Protein AF-A0A2N3LE51-F1 (afdb_monomer_lite)

Radius of gyration: 14.12 Å; chains: 1; bounding box: 41×36×32 Å

Secondary structure (DSSP, 8-state):
-HHHHHHHHHHHTT-EEEEEETTEEEEESSTTS--EEE-TTT-HHHHHHHHTTSSEEEEEEPGGG-EEEEEEEE-TTS-EEEEEEEEESSHHHHHHHHHHHHTT-----

Sequence (109 aa):
MSRQIDKLIIKHLKFDLHSETERGFWVYLNDDQDATLFRPSENIKDAWLVVEKFDEVDITKEFQGTYECRIFAFANNGSPVECWARYGDTPAMAICKAALYALGVEYDE

InterPro domains:
  IPR028985 Bacillus phage protein-like [G3DSA:3.30.2120.10] (1-109)
  IPR041270 Phage ABA sandwich domain [PF18066] (31-100)

pLDDT: mean 91.96, std 8.11, range [52.91, 97.94]

Foldseek 3Di:
DQQVLQVLLCVLLVFAFDDQDPQHTFTDPDPPDGTDHARQLVDVVSLVVLVVSAPDKDWDQDPPQKIKIKGFDADPVRHTDDIFIDIDSDSSNNSSCSSCVVSVHDDDD

Structure (mmCIF, N/CA/C/O backbone):
data_AF-A0A2N3LE51-F1
#
_entry.id   AF-A0A2N3LE51-F1
#
loop_
_atom_site.group_PDB
_atom_site.id
_atom_site.type_symbol
_atom_site.label_atom_id
_atom_site.label_alt_id
_atom_site.label_comp_id
_atom_site.label_asym_id
_atom_site.label_entity_id
_atom_site.label_seq_id
_atom_site.pdbx_PDB_ins_code
_atom_site.Cartn_x
_atom_site.Cartn_y
_atom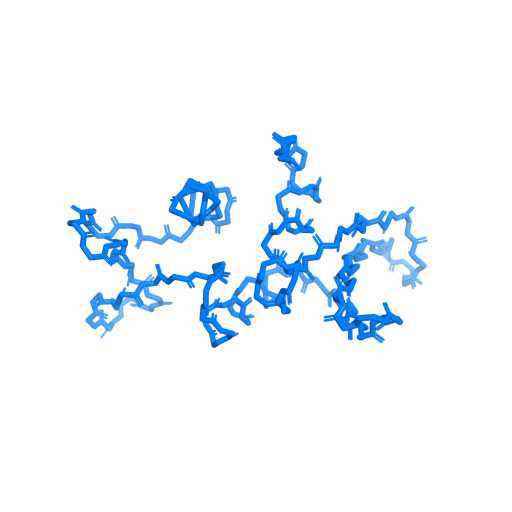_site.Cartn_z
_atom_site.occupancy
_atom_site.B_iso_or_equiv
_atom_site.auth_seq_id
_atom_site.auth_comp_id
_atom_site.auth_asym_id
_atom_site.auth_atom_id
_atom_site.pdbx_PDB_model_num
ATOM 1 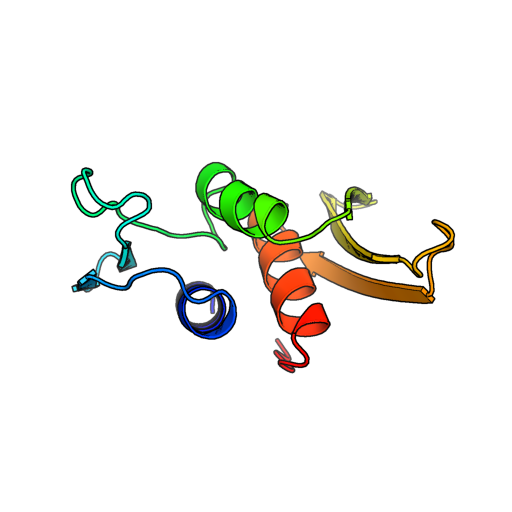N N . MET A 1 1 ? -10.990 9.092 5.721 1.00 61.88 1 MET A N 1
ATOM 2 C CA . MET A 1 1 ? -9.567 9.224 5.373 1.00 61.88 1 MET A CA 1
ATOM 3 C C . MET A 1 1 ? -8.995 7.849 5.057 1.00 61.88 1 MET A C 1
ATOM 5 O O . MET A 1 1 ? -9.066 7.478 3.894 1.00 61.88 1 MET A O 1
ATOM 9 N N . SER A 1 2 ? -8.656 7.006 6.043 1.00 75.62 2 SER A N 1
ATOM 10 C CA . SER A 1 2 ? -8.105 5.644 5.834 1.00 75.62 2 SER A CA 1
ATOM 11 C C . SER A 1 2 ? -8.849 4.796 4.788 1.00 75.62 2 SER A C 1
ATOM 13 O O . SER A 1 2 ? -8.267 4.293 3.833 1.00 75.62 2 SER A O 1
ATOM 15 N N . ARG A 1 3 ? -10.184 4.745 4.875 1.00 84.88 3 ARG A N 1
ATOM 16 C CA . ARG A 1 3 ? -11.023 3.948 3.965 1.00 84.88 3 ARG A CA 1
ATOM 17 C C . ARG A 1 3 ? -10.950 4.375 2.489 1.00 84.88 3 ARG A C 1
ATOM 19 O O . ARG A 1 3 ? -11.160 3.550 1.605 1.00 84.88 3 ARG A O 1
ATOM 26 N N . GLN A 1 4 ? -10.682 5.651 2.203 1.00 93.06 4 GLN A N 1
ATOM 27 C CA . GLN A 1 4 ? -10.523 6.121 0.822 1.00 93.06 4 GLN A CA 1
ATOM 28 C C . GLN A 1 4 ? -9.158 5.712 0.265 1.00 93.06 4 GLN A C 1
ATOM 30 O O . GLN A 1 4 ? -9.089 5.243 -0.870 1.00 93.06 4 GLN A O 1
ATOM 35 N N . ILE A 1 5 ? -8.104 5.823 1.077 1.00 94.88 5 ILE A N 1
ATOM 36 C CA . ILE A 1 5 ? -6.757 5.350 0.741 1.00 94.88 5 ILE A CA 1
ATOM 37 C C . ILE A 1 5 ? -6.785 3.847 0.457 1.00 94.88 5 ILE A C 1
ATOM 39 O O . ILE A 1 5 ? -6.332 3.429 -0.605 1.00 94.88 5 ILE A O 1
ATOM 43 N N . ASP A 1 6 ? -7.400 3.048 1.334 1.00 96.19 6 ASP A N 1
ATOM 44 C CA . ASP A 1 6 ? -7.523 1.596 1.147 1.00 96.19 6 ASP A CA 1
ATOM 45 C C . ASP A 1 6 ? -8.201 1.252 -0.186 1.00 96.19 6 ASP A C 1
ATOM 47 O O . ASP A 1 6 ? -7.715 0.418 -0.950 1.00 96.19 6 ASP A O 1
ATOM 51 N N . LYS A 1 7 ? -9.292 1.953 -0.521 1.00 95.62 7 LYS A N 1
ATOM 52 C CA . LYS A 1 7 ? -10.003 1.774 -1.793 1.00 95.62 7 LYS A CA 1
ATOM 53 C C . LYS A 1 7 ? -9.124 2.092 -3.001 1.00 95.62 7 LYS A C 1
ATOM 55 O O . LYS A 1 7 ? -9.170 1.381 -4.006 1.00 95.62 7 LYS A O 1
ATOM 60 N N . LEU A 1 8 ? -8.352 3.177 -2.926 1.00 96.62 8 LEU A N 1
ATOM 61 C CA . LEU A 1 8 ? -7.442 3.578 -3.995 1.00 96.62 8 LEU A CA 1
ATOM 62 C C . LEU A 1 8 ? -6.307 2.566 -4.158 1.00 96.62 8 LEU A C 1
ATOM 64 O O . LEU A 1 8 ? -6.002 2.209 -5.293 1.00 96.62 8 LEU A O 1
ATOM 68 N N . ILE A 1 9 ? -5.747 2.065 -3.057 1.00 97.31 9 ILE A N 1
ATOM 69 C CA . ILE A 1 9 ? -4.719 1.020 -3.054 1.00 97.31 9 ILE A CA 1
ATOM 70 C C . ILE A 1 9 ? -5.234 -0.243 -3.739 1.00 97.31 9 ILE A C 1
ATOM 72 O O . ILE A 1 9 ? -4.623 -0.705 -4.701 1.00 97.31 9 ILE A O 1
ATOM 76 N N . ILE A 1 10 ? -6.396 -0.750 -3.313 1.00 96.88 10 ILE A N 1
ATOM 77 C CA . ILE A 1 10 ? -7.017 -1.949 -3.895 1.00 96.88 10 ILE A CA 1
ATOM 78 C C . ILE A 1 10 ? -7.194 -1.782 -5.405 1.00 96.88 10 ILE A C 1
ATOM 80 O O . ILE A 1 10 ? -6.798 -2.651 -6.180 1.00 96.88 10 ILE A O 1
ATOM 84 N N . LYS A 1 11 ? -7.723 -0.630 -5.833 1.00 96.56 11 LYS A N 1
ATOM 85 C CA . LYS A 1 11 ? -7.968 -0.330 -7.246 1.00 96.56 11 LYS A CA 1
ATOM 86 C C . LYS A 1 11 ? -6.678 -0.254 -8.071 1.00 96.56 11 LYS A C 1
ATOM 88 O O . LYS A 1 11 ? -6.620 -0.847 -9.145 1.00 96.56 11 LYS A O 1
ATOM 93 N N . HIS A 1 12 ? -5.677 0.506 -7.627 1.00 96.81 12 HIS A N 1
ATOM 94 C CA . HIS A 1 12 ? -4.506 0.821 -8.460 1.00 96.81 12 HIS A CA 1
ATOM 95 C C . HIS A 1 12 ? -3.442 -0.279 -8.432 1.00 96.81 12 HIS A C 1
ATOM 97 O O . HIS A 1 12 ? -2.784 -0.499 -9.446 1.00 96.81 12 HIS A O 1
ATOM 103 N N . LEU A 1 13 ? -3.338 -1.028 -7.331 1.00 95.69 13 LEU A N 1
ATOM 104 C CA . LEU A 1 13 ? -2.487 -2.221 -7.243 1.00 95.69 13 LEU A CA 1
ATOM 105 C C . LEU A 1 13 ? -3.201 -3.508 -7.671 1.00 95.69 13 LEU A C 1
ATOM 107 O O . LEU A 1 13 ? -2.602 -4.581 -7.627 1.00 95.69 13 LEU A O 1
ATOM 111 N N . LYS A 1 14 ? -4.455 -3.391 -8.132 1.00 95.31 14 LYS A N 1
ATOM 112 C CA . LYS A 1 14 ? -5.261 -4.480 -8.698 1.00 95.31 14 LYS A CA 1
ATOM 113 C C . LYS A 1 14 ? -5.408 -5.673 -7.746 1.00 95.31 14 LYS A C 1
ATOM 115 O O . LYS A 1 14 ? -5.299 -6.819 -8.172 1.00 95.31 14 LYS A O 1
ATOM 120 N N . PHE A 1 15 ? -5.653 -5.403 -6.465 1.00 94.81 15 PHE A N 1
ATOM 121 C CA . PHE A 1 15 ? -6.100 -6.447 -5.543 1.00 94.81 15 PHE A CA 1
ATOM 122 C C . PHE A 1 15 ? -7.513 -6.897 -5.931 1.00 94.81 15 PHE A C 1
ATOM 124 O O . PHE A 1 15 ? -8.346 -6.067 -6.308 1.00 94.81 15 PHE A O 1
ATOM 131 N N . ASP A 1 16 ? -7.784 -8.197 -5.838 1.00 94.88 16 ASP A N 1
ATOM 132 C CA . ASP A 1 16 ? -9.071 -8.761 -6.234 1.00 94.88 16 ASP A CA 1
ATOM 133 C C . ASP A 1 16 ? -10.134 -8.484 -5.163 1.00 94.88 16 ASP A C 1
ATOM 135 O O . ASP A 1 16 ? -10.125 -9.065 -4.077 1.00 94.88 16 ASP A O 1
ATOM 139 N N . LEU A 1 17 ? -11.021 -7.527 -5.443 1.00 95.00 17 LEU A N 1
ATOM 140 C CA . LEU A 1 17 ? -12.048 -7.081 -4.510 1.00 95.00 17 LEU A CA 1
ATOM 141 C C . LEU A 1 17 ? -13.258 -8.019 -4.552 1.00 95.00 17 LEU A C 1
ATOM 143 O O . LEU A 1 17 ? -14.026 -8.015 -5.511 1.00 95.00 17 LEU A O 1
ATOM 147 N N . HIS A 1 18 ? -13.497 -8.719 -3.446 1.00 95.19 18 HIS A N 1
ATOM 148 C CA . HIS A 1 18 ? -14.670 -9.566 -3.268 1.00 95.19 18 HIS A CA 1
ATOM 149 C C . HIS A 1 18 ? -15.914 -8.763 -2.864 1.00 95.19 18 HIS A C 1
ATOM 151 O O . HIS A 1 18 ? -16.973 -8.876 -3.481 1.00 95.19 18 HIS A O 1
ATOM 157 N N . SER A 1 19 ? -15.814 -7.960 -1.798 1.00 94.62 19 SER A N 1
ATOM 158 C CA . SER A 1 19 ? -16.940 -7.152 -1.314 1.00 94.62 19 SER A CA 1
ATOM 159 C C . SER A 1 19 ? -16.502 -5.926 -0.513 1.00 94.62 19 SER A C 1
ATOM 161 O O . SER A 1 19 ? -15.421 -5.883 0.075 1.00 94.62 19 SER A O 1
ATOM 163 N N . GLU A 1 20 ? -17.373 -4.918 -0.466 1.00 94.81 20 GLU A N 1
ATOM 164 C CA . GLU A 1 20 ? -17.241 -3.753 0.407 1.00 94.81 20 GLU A CA 1
ATOM 165 C C . GLU A 1 20 ? -18.342 -3.803 1.476 1.00 94.81 20 GLU A C 1
ATOM 167 O O . GLU A 1 20 ? -19.525 -3.926 1.163 1.00 94.81 20 GLU A O 1
ATOM 172 N N . THR A 1 21 ? -17.956 -3.701 2.748 1.00 92.44 21 THR A N 1
ATOM 173 C CA . THR A 1 21 ? -18.880 -3.721 3.895 1.00 92.44 21 THR A CA 1
ATOM 174 C C . THR A 1 21 ? -18.625 -2.527 4.806 1.00 92.44 21 THR A C 1
ATOM 176 O O . THR A 1 21 ? -17.642 -1.807 4.644 1.00 92.44 21 THR A O 1
ATOM 179 N N . GLU A 1 22 ? -19.454 -2.312 5.826 1.00 88.25 22 GLU A N 1
ATOM 180 C CA . GLU A 1 22 ? -19.180 -1.277 6.835 1.00 88.25 22 GLU A CA 1
ATOM 181 C C . GLU A 1 22 ? -17.828 -1.478 7.538 1.00 88.25 22 GLU A C 1
ATOM 183 O O . GLU A 1 22 ? -17.182 -0.496 7.896 1.00 88.25 22 GLU A O 1
ATOM 188 N N . ARG A 1 23 ? -17.359 -2.729 7.654 1.00 85.94 23 ARG A N 1
ATOM 189 C CA . ARG A 1 23 ? -16.089 -3.088 8.304 1.00 85.94 23 ARG A CA 1
ATOM 190 C C . ARG A 1 23 ? -14.844 -2.814 7.455 1.00 85.94 23 ARG A C 1
ATOM 192 O O . ARG A 1 23 ? -13.749 -2.814 8.008 1.00 85.94 23 ARG A O 1
ATOM 199 N N . GLY A 1 24 ? -14.997 -2.610 6.147 1.00 90.75 24 GLY A N 1
ATOM 200 C CA . GLY A 1 24 ? -13.893 -2.410 5.205 1.00 90.75 24 GLY A CA 1
ATOM 201 C C . GLY A 1 24 ? -14.040 -3.254 3.940 1.00 90.75 24 GLY A C 1
ATOM 202 O O . GLY A 1 24 ? -15.147 -3.681 3.589 1.00 90.75 24 GLY A O 1
ATOM 203 N N . PHE A 1 25 ? -12.916 -3.475 3.263 1.00 95.81 25 PHE A N 1
ATOM 204 C CA . PHE A 1 25 ? -12.842 -4.179 1.987 1.00 95.81 25 PHE A CA 1
ATOM 205 C C . PHE A 1 25 ? -12.382 -5.617 2.190 1.00 95.81 25 PHE A C 1
ATOM 207 O O . PHE A 1 25 ? -11.400 -5.865 2.885 1.00 95.81 25 PHE A O 1
ATOM 214 N N . TRP A 1 26 ? -13.089 -6.557 1.578 1.00 96.25 26 TRP A N 1
ATOM 215 C CA . TRP A 1 26 ? -12.719 -7.964 1.569 1.00 96.25 26 TRP A CA 1
ATOM 216 C C . TRP A 1 26 ? -12.090 -8.291 0.227 1.00 96.25 26 TRP A C 1
ATOM 218 O O . TRP A 1 26 ? -12.718 -8.056 -0.806 1.00 96.25 26 TRP A O 1
ATOM 228 N N . VAL A 1 27 ? -10.865 -8.808 0.242 1.00 95.94 27 VAL A N 1
ATOM 229 C CA . VAL A 1 27 ? -10.094 -9.109 -0.970 1.00 95.94 27 VAL A CA 1
ATOM 230 C C . VAL A 1 27 ? -9.642 -10.563 -0.979 1.00 95.94 27 VAL A C 1
ATOM 232 O O . VAL A 1 27 ? -9.394 -11.145 0.081 1.00 95.94 27 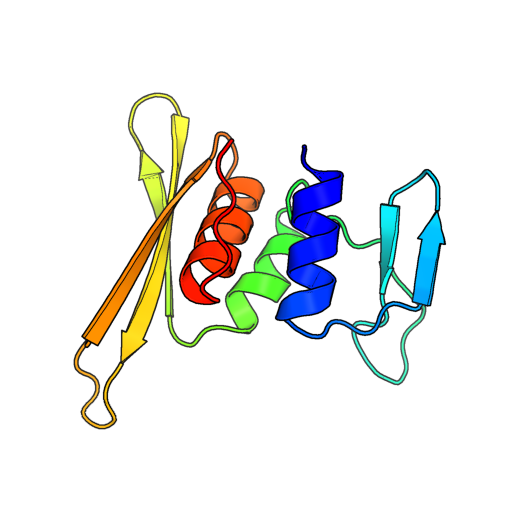VAL A O 1
ATOM 235 N N . TYR A 1 28 ? -9.500 -11.131 -2.170 1.00 94.75 28 TYR A N 1
ATOM 236 C CA . TYR A 1 28 ? -8.786 -12.386 -2.367 1.00 94.75 28 TYR A CA 1
ATOM 237 C C . TYR A 1 28 ? -7.297 -12.080 -2.531 1.00 94.75 28 TYR A C 1
ATOM 239 O O . TYR A 1 28 ? -6.894 -11.336 -3.425 1.00 94.75 28 TYR A O 1
ATOM 247 N N . LEU A 1 29 ? -6.474 -12.607 -1.623 1.00 88.00 29 LEU A N 1
ATOM 248 C CA . LEU A 1 29 ? -5.016 -12.453 -1.702 1.00 88.00 29 LEU A CA 1
ATOM 249 C C . LEU A 1 29 ? -4.359 -13.557 -2.535 1.00 88.00 29 LEU A C 1
ATOM 251 O O . LEU A 1 29 ? -3.274 -13.344 -3.062 1.00 88.00 29 LEU A O 1
ATOM 255 N N . ASN A 1 30 ? -5.020 -14.711 -2.652 1.00 86.06 30 ASN A N 1
ATOM 256 C CA . ASN A 1 30 ? -4.606 -15.866 -3.442 1.00 86.06 30 ASN A CA 1
ATOM 257 C C . ASN A 1 30 ? -5.855 -16.553 -4.012 1.00 86.06 30 ASN A C 1
ATOM 259 O O . ASN A 1 30 ? -6.896 -16.546 -3.353 1.00 86.06 30 ASN A O 1
ATOM 263 N N . ASP A 1 31 ? -5.722 -17.186 -5.179 1.00 77.00 31 ASP A N 1
ATOM 264 C CA . ASP A 1 31 ? -6.839 -17.783 -5.934 1.00 77.00 31 ASP A CA 1
ATOM 265 C C . ASP A 1 31 ? -7.621 -18.862 -5.149 1.00 77.00 31 ASP A C 1
ATOM 267 O O . ASP A 1 31 ? -8.814 -19.046 -5.376 1.00 77.00 31 ASP A O 1
ATOM 271 N N . ASP A 1 32 ? -6.976 -19.531 -4.185 1.00 78.69 32 ASP A N 1
ATOM 272 C CA . ASP A 1 32 ? -7.546 -20.648 -3.412 1.00 78.69 32 ASP A CA 1
ATOM 273 C C . ASP A 1 32 ? -7.891 -20.293 -1.948 1.00 78.69 32 ASP A C 1
ATOM 275 O O . ASP A 1 32 ? -8.097 -21.185 -1.119 1.00 78.69 32 ASP A O 1
ATOM 279 N N . GLN A 1 33 ? -7.901 -19.008 -1.576 1.00 81.25 33 GLN A N 1
ATOM 280 C CA . GLN A 1 33 ? -8.134 -18.578 -0.191 1.00 81.25 33 GLN A CA 1
ATOM 281 C C . GLN A 1 33 ? -9.472 -17.868 0.002 1.00 81.25 33 GLN A C 1
ATOM 283 O O . GLN A 1 33 ? -9.980 -17.193 -0.890 1.00 81.25 33 GLN A O 1
ATOM 288 N N . ASP A 1 34 ? -10.020 -17.979 1.215 1.00 91.81 34 ASP A N 1
ATOM 289 C CA . ASP A 1 34 ? -11.159 -17.167 1.632 1.00 91.81 34 ASP A CA 1
ATOM 290 C C . ASP A 1 34 ? -10.814 -15.675 1.546 1.00 91.81 34 ASP A C 1
ATOM 292 O O . ASP A 1 34 ? -9.690 -15.254 1.846 1.00 91.81 34 ASP A O 1
ATOM 296 N N . ALA A 1 35 ? -11.805 -14.860 1.176 1.00 92.69 35 ALA A N 1
ATOM 297 C CA . ALA A 1 35 ? -11.640 -13.416 1.178 1.00 92.69 35 ALA A CA 1
ATOM 298 C C . ALA A 1 35 ? -11.279 -12.944 2.593 1.00 92.69 35 ALA A C 1
ATOM 300 O O . ALA A 1 35 ? -11.919 -13.327 3.577 1.00 92.69 35 ALA A O 1
ATOM 301 N N . THR A 1 36 ? -10.280 -12.072 2.696 1.00 94.25 36 THR A N 1
ATOM 302 C CA . THR A 1 36 ? -9.826 -11.513 3.971 1.00 94.25 36 THR A CA 1
ATOM 303 C C . THR A 1 36 ? -10.108 -10.023 4.043 1.00 94.25 36 THR A C 1
ATOM 305 O O . THR A 1 36 ? -10.081 -9.315 3.034 1.00 94.25 36 THR A O 1
ATOM 308 N N . LEU A 1 37 ? -10.376 -9.535 5.253 1.00 95.75 37 LEU A N 1
ATOM 309 C CA . LEU A 1 37 ? -10.538 -8.111 5.502 1.00 95.75 37 LEU A CA 1
ATOM 310 C C . LEU A 1 37 ? -9.182 -7.417 5.341 1.00 95.75 37 LEU A C 1
ATOM 312 O O . LEU A 1 37 ? -8.264 -7.684 6.112 1.00 95.75 37 LEU A O 1
ATOM 316 N N . PHE A 1 38 ? -9.094 -6.502 4.383 1.00 96.06 38 PHE A N 1
ATOM 317 C CA . PHE A 1 38 ? -7.869 -5.819 3.987 1.00 96.06 38 PHE A CA 1
ATOM 318 C C . PHE A 1 38 ? -7.966 -4.321 4.282 1.00 96.06 38 PHE A C 1
ATOM 320 O O . PHE A 1 38 ? -8.835 -3.621 3.755 1.00 96.06 38 PHE A O 1
ATOM 327 N N . ARG A 1 39 ? -7.096 -3.843 5.179 1.00 96.25 39 ARG A N 1
ATOM 328 C CA . ARG A 1 39 ? -7.059 -2.458 5.685 1.00 96.25 39 ARG A CA 1
ATOM 329 C C . ARG A 1 39 ? -5.625 -1.915 5.668 1.00 96.25 39 ARG A C 1
ATOM 331 O O . ARG A 1 39 ? -5.046 -1.679 6.731 1.00 96.25 39 ARG A O 1
ATOM 338 N N . PRO A 1 40 ? -5.014 -1.761 4.482 1.00 97.44 40 PRO A N 1
ATOM 339 C CA . PRO A 1 40 ? -3.584 -1.492 4.348 1.00 97.44 40 PRO A CA 1
ATOM 340 C C . PRO A 1 40 ? -3.135 -0.162 4.963 1.00 97.44 40 PRO A C 1
ATOM 342 O O . PRO A 1 40 ? -1.999 -0.071 5.410 1.00 97.44 40 PRO A O 1
ATOM 345 N N . SER A 1 41 ? -3.992 0.854 5.073 1.00 96.69 41 SER A N 1
ATOM 346 C CA . SER A 1 41 ? -3.616 2.120 5.727 1.00 96.69 41 SER A CA 1
ATOM 347 C C . SER A 1 41 ? -3.604 2.057 7.263 1.00 96.69 41 SER A C 1
ATOM 349 O O . SER A 1 41 ? -3.037 2.938 7.912 1.00 96.69 41 SER A O 1
ATOM 351 N N . GLU A 1 42 ? -4.181 1.008 7.861 1.00 96.31 42 GLU A N 1
ATOM 352 C CA . GLU A 1 42 ? -4.339 0.858 9.318 1.00 96.31 42 GLU A CA 1
ATOM 353 C C . GLU A 1 42 ? -3.614 -0.375 9.880 1.00 96.31 42 GLU A C 1
ATOM 355 O O . GLU A 1 42 ? -3.193 -0.383 11.037 1.00 96.31 42 GLU A O 1
ATOM 360 N N . ASN A 1 43 ? -3.454 -1.426 9.075 1.00 96.62 43 ASN A N 1
ATOM 361 C CA . ASN A 1 43 ? -2.838 -2.689 9.456 1.00 96.62 43 ASN A CA 1
ATOM 362 C C . ASN A 1 43 ? -1.507 -2.873 8.724 1.00 96.62 43 ASN A C 1
ATOM 364 O O . ASN A 1 43 ? -1.472 -3.045 7.509 1.00 96.62 43 ASN A O 1
ATOM 368 N N . ILE A 1 44 ? -0.406 -2.917 9.476 1.00 97.06 44 ILE A N 1
ATOM 369 C CA . ILE A 1 44 ? 0.937 -3.056 8.902 1.00 97.06 44 ILE A CA 1
ATOM 370 C C . ILE A 1 44 ? 1.138 -4.358 8.116 1.00 97.06 44 ILE A C 1
ATOM 372 O O . ILE A 1 44 ? 1.911 -4.367 7.167 1.00 97.06 44 ILE A O 1
ATOM 376 N N . LYS A 1 45 ? 0.439 -5.448 8.463 1.00 97.06 45 LYS A N 1
ATOM 377 C CA . LYS A 1 45 ? 0.532 -6.706 7.703 1.00 97.06 45 LYS A CA 1
ATOM 378 C C . LYS A 1 45 ? -0.073 -6.555 6.311 1.00 97.06 45 LYS A C 1
ATOM 380 O O . LYS A 1 45 ? 0.511 -7.016 5.342 1.00 97.06 45 LYS A O 1
ATOM 385 N N . ASP A 1 46 ? -1.201 -5.860 6.227 1.00 97.25 46 ASP A N 1
ATOM 386 C CA . ASP A 1 46 ? -1.882 -5.566 4.966 1.00 97.25 46 ASP A CA 1
ATOM 387 C C . ASP A 1 46 ? -1.068 -4.546 4.151 1.00 97.25 46 ASP A C 1
ATOM 389 O O . ASP A 1 46 ? -0.897 -4.702 2.945 1.00 97.25 46 ASP A O 1
ATOM 393 N N . ALA A 1 47 ? -0.493 -3.540 4.819 1.00 97.81 47 ALA A N 1
ATOM 394 C CA . ALA A 1 47 ? 0.423 -2.580 4.206 1.00 97.81 47 ALA A CA 1
ATOM 395 C C . ALA A 1 47 ? 1.674 -3.259 3.631 1.00 97.81 47 ALA A C 1
ATOM 397 O O . ALA A 1 47 ? 2.198 -2.834 2.609 1.00 97.81 47 ALA A O 1
ATOM 398 N N . TRP A 1 48 ? 2.162 -4.333 4.253 1.00 97.94 48 TRP A N 1
ATOM 399 C CA . TRP A 1 48 ? 3.320 -5.057 3.735 1.00 97.94 48 TRP A CA 1
ATOM 400 C C . TRP A 1 48 ? 3.035 -5.715 2.379 1.00 97.94 48 TRP A C 1
ATOM 402 O O . TRP A 1 48 ? 3.897 -5.723 1.508 1.00 97.94 48 TRP A O 1
ATOM 412 N N . LEU A 1 49 ? 1.795 -6.147 2.133 1.00 97.44 49 LEU A N 1
ATOM 413 C CA . LEU A 1 49 ? 1.386 -6.649 0.815 1.00 97.44 49 LEU A CA 1
ATOM 414 C C . LEU A 1 49 ? 1.408 -5.555 -0.263 1.00 97.44 49 LEU A C 1
ATOM 416 O O . LEU A 1 49 ? 1.494 -5.859 -1.449 1.00 97.44 49 LEU A O 1
ATOM 420 N N . VAL A 1 50 ? 1.321 -4.280 0.135 1.00 97.62 50 VAL A N 1
ATOM 421 C CA . VAL A 1 50 ? 1.537 -3.135 -0.760 1.00 97.62 50 VAL A CA 1
ATOM 422 C C . VAL A 1 50 ? 3.021 -2.980 -1.073 1.00 97.62 50 VAL A C 1
ATOM 424 O O . VAL A 1 50 ? 3.362 -2.786 -2.234 1.00 97.62 50 VAL A O 1
ATOM 427 N N . VAL A 1 51 ? 3.895 -3.109 -0.069 1.00 97.56 51 VAL A N 1
ATOM 428 C CA . VAL A 1 51 ? 5.360 -3.058 -0.242 1.00 97.56 51 VAL A CA 1
ATOM 429 C C . VAL A 1 51 ? 5.829 -4.104 -1.250 1.00 97.56 51 VAL A C 1
ATOM 431 O O . VAL A 1 51 ? 6.576 -3.776 -2.162 1.00 97.56 51 VAL A O 1
ATOM 434 N N . GLU A 1 52 ? 5.315 -5.330 -1.154 1.00 96.06 52 GLU A N 1
ATOM 435 C CA . GLU A 1 52 ? 5.660 -6.449 -2.045 1.00 96.06 52 GLU A CA 1
ATOM 436 C C . GLU A 1 52 ? 5.271 -6.234 -3.523 1.00 96.06 52 GLU A C 1
ATOM 438 O O . GLU A 1 52 ? 5.637 -7.039 -4.379 1.00 96.06 52 GLU A O 1
ATOM 443 N N . LYS A 1 53 ? 4.530 -5.165 -3.853 1.00 95.38 53 LYS A N 1
ATOM 444 C CA . LYS A 1 53 ? 4.227 -4.778 -5.243 1.00 95.38 53 LYS A CA 1
ATOM 445 C C . LYS A 1 53 ? 5.301 -3.898 -5.885 1.00 95.38 53 LYS A C 1
ATOM 447 O O . LYS A 1 53 ? 5.191 -3.626 -7.079 1.00 95.38 53 LYS A O 1
ATOM 452 N N . PHE A 1 54 ? 6.291 -3.444 -5.123 1.00 94.12 54 PHE A N 1
ATOM 453 C CA . PHE A 1 54 ? 7.364 -2.568 -5.587 1.00 94.12 54 PHE A CA 1
ATOM 454 C C . PHE A 1 54 ? 8.724 -3.252 -5.424 1.00 94.12 54 PHE A C 1
ATOM 456 O O . PHE A 1 54 ? 8.896 -4.098 -4.549 1.00 94.12 54 PHE A O 1
ATOM 463 N N . ASP A 1 55 ? 9.689 -2.874 -6.263 1.00 90.12 55 ASP A N 1
ATOM 464 C CA . ASP A 1 55 ? 11.015 -3.502 -6.277 1.00 90.12 55 ASP A CA 1
ATOM 465 C C . ASP A 1 55 ? 11.836 -3.155 -5.026 1.00 90.12 55 ASP A C 1
ATOM 467 O O . ASP A 1 55 ? 12.485 -4.023 -4.444 1.00 90.12 55 ASP A O 1
ATOM 471 N N . GLU A 1 56 ? 11.788 -1.892 -4.593 1.00 94.12 56 GLU A N 1
ATOM 472 C CA . GLU A 1 56 ? 12.495 -1.421 -3.404 1.00 94.12 56 GLU A CA 1
ATOM 473 C C . GLU A 1 56 ? 11.693 -0.346 -2.677 1.00 94.12 56 GLU A C 1
ATOM 475 O O . GLU A 1 56 ? 11.189 0.616 -3.273 1.00 94.12 56 GLU A O 1
ATOM 480 N N . VAL A 1 57 ? 11.601 -0.517 -1.361 1.00 96.31 57 VAL A N 1
ATOM 481 C CA . VAL A 1 57 ? 10.888 0.387 -0.469 1.00 96.31 57 VAL A CA 1
ATOM 482 C C . VAL A 1 57 ? 11.697 0.564 0.807 1.00 96.31 57 VAL A C 1
ATOM 484 O O . VAL A 1 57 ? 11.985 -0.412 1.498 1.00 96.31 57 VAL A O 1
ATOM 487 N N . ASP A 1 58 ? 11.982 1.816 1.154 1.00 96.69 58 ASP A N 1
ATOM 488 C CA . ASP A 1 58 ? 12.566 2.186 2.440 1.00 96.69 58 ASP A CA 1
ATOM 489 C C . ASP A 1 58 ? 11.502 2.787 3.349 1.00 96.69 58 ASP A C 1
ATOM 491 O O . ASP A 1 58 ? 10.727 3.658 2.946 1.00 96.69 58 ASP A O 1
ATOM 495 N N . ILE A 1 59 ? 11.495 2.356 4.609 1.00 96.62 59 ILE A N 1
ATOM 496 C CA . ILE A 1 59 ? 10.609 2.895 5.639 1.00 96.62 59 ILE A CA 1
ATOM 497 C C . ILE A 1 59 ? 11.468 3.344 6.812 1.00 96.62 59 ILE A C 1
ATOM 499 O O . ILE A 1 59 ? 12.067 2.525 7.512 1.00 96.62 59 ILE A O 1
ATOM 503 N N . THR A 1 60 ? 11.481 4.649 7.057 1.00 96.62 60 THR A N 1
ATOM 504 C CA . THR A 1 60 ? 12.284 5.266 8.111 1.00 96.62 60 THR A CA 1
ATOM 505 C C . THR A 1 60 ? 11.373 5.908 9.141 1.00 96.62 60 THR A C 1
ATOM 507 O O . THR A 1 60 ? 10.390 6.573 8.815 1.00 96.62 60 THR A O 1
ATOM 510 N N . LYS A 1 61 ? 11.689 5.699 10.420 1.00 96.31 61 LYS A N 1
ATOM 511 C CA . LYS A 1 61 ? 11.054 6.445 11.504 1.00 96.31 61 LYS A CA 1
ATOM 512 C C . LYS A 1 61 ? 11.786 7.768 11.687 1.00 96.31 61 LYS A C 1
ATOM 514 O O . LYS A 1 61 ? 12.974 7.774 12.000 1.00 96.31 61 LYS A O 1
ATOM 519 N N . GLU A 1 62 ? 11.051 8.857 11.555 1.00 93.69 62 GLU A N 1
ATOM 520 C CA . GLU A 1 62 ? 11.570 10.214 11.626 1.00 93.69 62 GLU A CA 1
ATOM 521 C C . GLU A 1 62 ? 11.436 10.817 13.031 1.00 93.69 62 GLU A C 1
ATOM 523 O O . GLU A 1 62 ? 10.837 10.250 13.961 1.00 93.69 62 GLU A O 1
ATOM 528 N N . PHE A 1 63 ? 12.036 11.995 13.208 1.00 81.38 63 PHE A N 1
ATOM 529 C CA . PHE A 1 63 ? 11.928 12.752 14.450 1.00 81.38 63 PHE A CA 1
ATOM 530 C C . PHE A 1 63 ? 10.459 13.124 14.732 1.00 81.38 63 PHE A C 1
ATOM 532 O O . PHE A 1 63 ? 9.697 13.406 13.817 1.00 81.38 63 PHE A O 1
ATOM 539 N N . GLN A 1 64 ? 10.055 13.128 16.008 1.00 86.50 64 GLN A N 1
ATOM 540 C CA . GLN A 1 64 ? 8.661 13.321 16.469 1.00 86.50 64 GLN A CA 1
ATOM 541 C C . GLN A 1 64 ? 7.690 12.155 16.206 1.00 86.50 64 GLN A C 1
ATOM 543 O O . GLN A 1 64 ? 6.511 12.266 16.528 1.00 86.50 64 GLN A O 1
ATOM 548 N N . GLY A 1 65 ? 8.178 11.000 15.743 1.00 84.69 65 GLY A N 1
ATOM 549 C CA . GLY A 1 65 ? 7.374 9.776 15.679 1.00 84.69 65 GLY A CA 1
ATOM 550 C C . GLY A 1 65 ? 6.537 9.619 14.412 1.00 84.69 65 GLY A C 1
ATOM 551 O O . GLY A 1 65 ? 5.734 8.691 14.354 1.00 84.69 65 GLY A O 1
ATOM 552 N N . THR A 1 66 ? 6.756 10.472 13.413 1.00 94.69 66 THR A N 1
ATOM 553 C CA . THR A 1 66 ? 6.272 10.271 12.047 1.00 94.69 66 THR A CA 1
ATOM 554 C C . THR A 1 66 ? 7.109 9.210 11.330 1.00 94.69 66 THR A C 1
ATOM 556 O O . THR A 1 66 ? 8.208 8.845 11.760 1.00 94.69 66 THR A O 1
ATOM 559 N N . TYR A 1 67 ? 6.572 8.683 10.236 1.00 97.19 67 TYR A N 1
ATOM 560 C CA . TYR A 1 67 ? 7.238 7.709 9.380 1.00 97.19 67 TYR A CA 1
ATOM 561 C C . TYR A 1 67 ? 7.322 8.268 7.969 1.00 97.19 67 TYR A C 1
ATOM 563 O O . TYR A 1 67 ? 6.332 8.788 7.45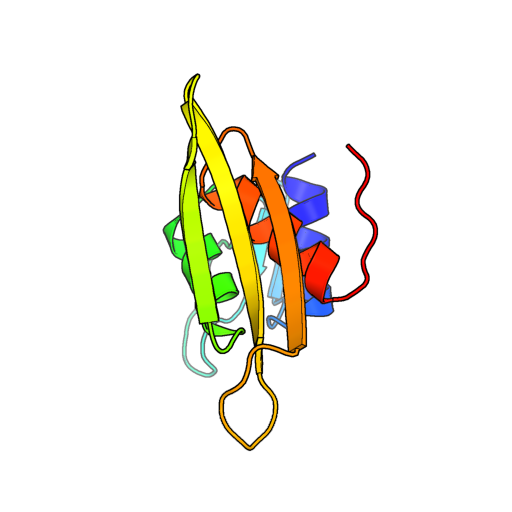5 1.00 97.19 67 TYR A O 1
ATOM 571 N N . GLU A 1 68 ? 8.486 8.144 7.346 1.00 96.81 68 GLU A N 1
ATOM 572 C CA . GLU A 1 68 ? 8.683 8.385 5.923 1.00 96.81 68 GLU A CA 1
ATOM 573 C C . GLU A 1 68 ? 8.741 7.035 5.205 1.00 96.81 68 GLU A C 1
ATOM 575 O O . GLU A 1 68 ? 9.466 6.135 5.626 1.00 96.81 68 GLU A O 1
ATOM 580 N N . CYS A 1 69 ? 7.986 6.895 4.118 1.00 97.62 69 CYS A N 1
ATOM 581 C CA . CYS A 1 69 ? 8.126 5.783 3.187 1.00 97.62 69 CYS A CA 1
ATOM 582 C C . CYS A 1 69 ? 8.628 6.317 1.848 1.00 97.62 69 CYS A C 1
ATOM 584 O O . CYS A 1 69 ? 8.068 7.286 1.326 1.00 97.62 69 CYS A O 1
ATOM 586 N N . ARG A 1 70 ? 9.653 5.669 1.291 1.00 97.00 70 ARG A N 1
ATOM 587 C CA . ARG A 1 70 ? 10.233 5.956 -0.023 1.00 97.00 70 ARG A CA 1
ATOM 588 C C . ARG A 1 70 ? 10.115 4.731 -0.913 1.00 97.00 70 ARG A C 1
ATOM 590 O O . ARG A 1 70 ? 10.458 3.638 -0.484 1.00 97.00 70 ARG A O 1
ATOM 597 N N . ILE A 1 71 ? 9.640 4.921 -2.135 1.00 96.44 71 ILE A N 1
ATOM 598 C CA . ILE A 1 71 ? 9.574 3.884 -3.169 1.00 96.44 71 ILE A CA 1
ATOM 599 C C . ILE A 1 71 ? 10.537 4.276 -4.276 1.00 96.44 71 ILE A C 1
ATOM 601 O O . ILE A 1 71 ? 10.486 5.417 -4.740 1.00 96.44 71 ILE A O 1
ATOM 605 N N . PHE A 1 72 ? 11.384 3.344 -4.700 1.00 94.31 72 PHE A N 1
ATOM 606 C CA . PHE A 1 72 ? 12.391 3.588 -5.727 1.00 94.31 72 PHE A CA 1
ATOM 607 C C . PHE A 1 72 ? 12.063 2.819 -7.003 1.00 94.31 72 PHE A C 1
ATOM 609 O O . PHE A 1 72 ? 11.689 1.649 -6.961 1.00 94.31 72 PHE A O 1
ATOM 616 N N . ALA A 1 73 ? 12.245 3.475 -8.147 1.00 88.31 73 ALA A N 1
ATOM 617 C CA . ALA A 1 73 ? 12.311 2.807 -9.440 1.00 88.31 73 ALA A CA 1
ATOM 618 C C . ALA A 1 73 ? 13.759 2.778 -9.925 1.00 88.31 73 ALA A C 1
ATOM 620 O O . ALA A 1 73 ? 14.458 3.796 -9.893 1.00 88.31 73 ALA A O 1
ATOM 621 N N . PHE A 1 74 ? 14.192 1.620 -10.417 1.00 87.75 74 PHE A N 1
ATOM 622 C CA . PHE A 1 74 ? 15.543 1.412 -10.923 1.00 87.75 74 PHE A CA 1
ATOM 623 C C . PHE A 1 74 ? 15.550 1.247 -12.437 1.00 87.75 74 PHE A C 1
ATOM 625 O O . PHE A 1 74 ? 14.672 0.627 -13.032 1.00 87.75 74 PHE A O 1
ATOM 632 N N . ALA A 1 75 ? 16.589 1.774 -13.076 1.00 85.94 75 ALA A N 1
ATOM 633 C CA . ALA A 1 75 ? 16.904 1.435 -14.452 1.00 85.94 75 ALA A CA 1
ATOM 634 C C . ALA A 1 75 ? 17.435 -0.004 -14.531 1.00 85.94 75 ALA A C 1
ATOM 636 O O . ALA A 1 75 ? 17.942 -0.557 -13.557 1.00 85.94 75 ALA A O 1
ATOM 637 N N . ASN A 1 76 ? 17.435 -0.579 -15.736 1.00 84.62 76 ASN A N 1
ATOM 638 C CA . ASN A 1 76 ? 17.938 -1.938 -15.994 1.00 84.62 76 ASN A CA 1
ATOM 639 C C . ASN A 1 76 ? 19.401 -2.173 -15.561 1.00 84.62 76 ASN A C 1
ATOM 641 O O . ASN A 1 76 ? 19.842 -3.315 -15.479 1.00 84.62 76 ASN A O 1
ATOM 645 N N . ASN A 1 77 ? 20.173 -1.110 -15.322 1.00 87.44 77 ASN A N 1
ATOM 646 C CA . ASN A 1 77 ? 21.548 -1.174 -14.825 1.00 87.44 77 ASN A CA 1
ATOM 647 C C . ASN A 1 77 ? 21.654 -1.090 -13.286 1.00 87.44 77 ASN A C 1
ATOM 649 O O . ASN A 1 77 ? 22.762 -0.944 -12.773 1.00 87.44 77 ASN A O 1
ATOM 653 N N . GLY A 1 78 ? 20.529 -1.127 -12.563 1.00 84.69 78 GLY A N 1
ATOM 654 C CA . GLY A 1 78 ? 20.468 -1.050 -11.102 1.00 84.69 78 GLY A CA 1
ATOM 655 C C . GLY A 1 78 ? 20.679 0.352 -10.524 1.00 84.69 78 GLY A C 1
ATOM 656 O O . GLY A 1 78 ? 20.911 0.481 -9.328 1.00 84.69 78 GLY A O 1
ATOM 657 N N . SER A 1 79 ? 20.635 1.412 -11.340 1.00 83.00 79 SER A N 1
ATOM 658 C CA . SER A 1 79 ? 20.711 2.794 -10.840 1.00 83.00 79 SER A CA 1
ATOM 659 C C . SER A 1 79 ? 19.316 3.328 -10.495 1.00 83.00 79 SER A C 1
ATOM 661 O O . SER A 1 79 ? 18.413 3.148 -11.317 1.00 83.00 79 SER A O 1
ATOM 663 N N . PRO A 1 80 ? 19.117 3.998 -9.342 1.00 81.94 80 PRO A N 1
ATOM 664 C CA . PRO A 1 80 ? 17.833 4.611 -9.010 1.00 81.94 80 PRO A CA 1
ATOM 665 C C . PRO A 1 80 ? 17.550 5.768 -9.975 1.00 81.94 80 PRO A C 1
ATOM 667 O O . PRO A 1 80 ? 18.425 6.594 -10.242 1.00 81.94 80 PRO A O 1
ATOM 670 N N . VAL A 1 81 ? 16.335 5.810 -10.516 1.00 87.06 81 VAL A N 1
ATOM 671 C CA . VAL A 1 81 ? 15.895 6.807 -11.507 1.00 87.06 81 VAL A CA 1
ATOM 672 C C . VAL A 1 81 ? 14.873 7.748 -10.891 1.00 87.06 81 VAL A C 1
ATOM 674 O O . VAL A 1 81 ? 14.953 8.958 -11.085 1.00 87.06 81 VAL A O 1
ATOM 677 N N . GLU A 1 82 ? 13.937 7.196 -10.123 1.00 88.50 82 GLU A N 1
ATOM 678 C CA . GL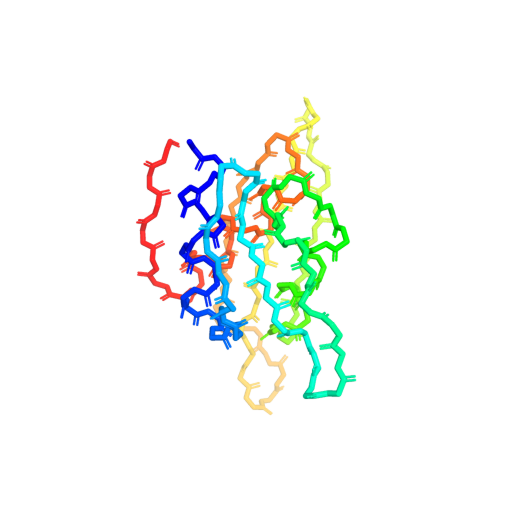U A 1 82 ? 12.858 7.948 -9.494 1.00 88.50 82 GLU A CA 1
ATOM 679 C C . GLU A 1 82 ? 12.685 7.497 -8.045 1.00 88.50 82 GLU A C 1
ATOM 681 O O . GLU A 1 82 ? 12.947 6.344 -7.694 1.00 88.50 82 GLU A O 1
ATOM 686 N N . CYS A 1 83 ? 12.277 8.439 -7.197 1.00 91.56 83 CYS A N 1
ATOM 687 C CA . CYS A 1 83 ? 11.986 8.203 -5.792 1.00 91.56 83 CYS A CA 1
ATOM 688 C C . CYS A 1 83 ? 10.718 8.964 -5.409 1.00 91.56 83 CYS A C 1
ATOM 690 O O . CYS A 1 83 ? 10.636 10.185 -5.579 1.00 91.56 83 CYS A O 1
ATOM 692 N N . TRP A 1 84 ? 9.742 8.242 -4.868 1.00 94.75 84 TRP A N 1
ATOM 693 C CA . TRP A 1 84 ? 8.493 8.804 -4.369 1.00 94.75 84 TRP A CA 1
ATOM 694 C C . TRP A 1 84 ? 8.445 8.670 -2.858 1.00 94.75 84 TRP A C 1
ATOM 696 O O . TRP A 1 84 ? 8.419 7.560 -2.330 1.00 94.75 84 TRP A O 1
ATOM 706 N N . ALA A 1 85 ? 8.416 9.810 -2.170 1.00 94.62 85 ALA A N 1
ATOM 707 C CA . ALA A 1 85 ? 8.418 9.875 -0.715 1.00 94.62 85 ALA A CA 1
ATOM 708 C C . ALA A 1 85 ? 7.122 10.485 -0.170 1.00 94.62 85 ALA A C 1
ATOM 710 O O . ALA A 1 85 ? 6.646 11.519 -0.663 1.00 94.62 85 ALA A O 1
ATOM 711 N N . ARG A 1 86 ? 6.559 9.864 0.872 1.00 95.62 86 ARG A N 1
ATOM 712 C CA . ARG A 1 86 ? 5.439 10.412 1.649 1.00 95.62 86 ARG A CA 1
ATOM 713 C C . ARG A 1 86 ? 5.567 10.085 3.131 1.00 95.62 86 ARG A C 1
ATOM 715 O O . ARG A 1 86 ? 6.115 9.055 3.515 1.00 95.62 86 ARG A O 1
ATOM 722 N N . TYR A 1 87 ? 5.000 10.974 3.944 1.00 95.00 87 TYR A N 1
ATOM 723 C CA . TYR A 1 87 ? 4.944 10.838 5.393 1.00 95.00 87 TYR A CA 1
ATOM 724 C C . TYR A 1 87 ? 3.592 10.297 5.862 1.00 95.00 87 TYR A C 1
ATOM 726 O O . TYR A 1 87 ? 2.556 10.529 5.233 1.00 95.00 87 TYR A O 1
ATOM 734 N N . GLY A 1 88 ? 3.599 9.626 7.008 1.00 94.25 88 GLY A N 1
ATOM 735 C CA . GLY A 1 88 ? 2.400 9.236 7.738 1.00 94.25 88 GLY A CA 1
ATOM 736 C C . GLY A 1 88 ? 2.651 9.148 9.241 1.00 94.25 88 GLY A C 1
ATOM 737 O O . GLY A 1 88 ? 3.774 8.916 9.686 1.00 94.25 88 GLY A O 1
ATOM 738 N N . ASP A 1 89 ? 1.586 9.297 10.028 1.00 94.56 89 ASP A N 1
ATOM 739 C CA . ASP A 1 89 ? 1.638 9.145 11.493 1.00 94.56 89 ASP A CA 1
ATOM 740 C C . ASP A 1 89 ? 1.879 7.688 11.919 1.00 94.56 89 ASP A C 1
ATOM 742 O O . ASP A 1 89 ? 2.302 7.397 13.038 1.00 94.56 89 ASP A O 1
ATOM 746 N N . THR A 1 90 ? 1.616 6.751 11.009 1.00 96.00 90 THR A N 1
ATOM 747 C CA . THR A 1 90 ? 1.889 5.324 11.163 1.00 96.00 90 THR A CA 1
ATOM 748 C C . THR A 1 90 ? 2.664 4.817 9.944 1.00 96.00 90 THR A C 1
ATOM 750 O O . THR A 1 90 ? 2.526 5.379 8.851 1.00 96.00 90 THR A O 1
ATOM 753 N N . PRO A 1 91 ? 3.445 3.730 10.080 1.00 96.75 91 PRO A N 1
ATOM 754 C CA . PRO A 1 91 ? 4.151 3.145 8.942 1.00 96.75 91 PRO A CA 1
ATOM 755 C C . PRO A 1 91 ? 3.180 2.657 7.857 1.00 96.75 91 PRO A C 1
ATOM 757 O O . PRO A 1 91 ? 3.422 2.882 6.678 1.00 96.75 91 PRO A O 1
ATOM 760 N N . ALA A 1 92 ? 2.047 2.063 8.247 1.00 97.69 92 ALA A N 1
ATOM 761 C CA . ALA A 1 92 ? 1.014 1.593 7.321 1.00 97.69 92 ALA A CA 1
ATOM 762 C C . ALA A 1 92 ? 0.456 2.733 6.446 1.00 97.69 92 ALA A C 1
ATOM 764 O O . ALA A 1 92 ? 0.328 2.597 5.227 1.00 97.69 92 ALA A O 1
ATOM 765 N N . MET A 1 93 ? 0.208 3.894 7.059 1.00 96.81 93 MET A N 1
ATOM 766 C CA . MET A 1 93 ? -0.243 5.088 6.351 1.00 96.81 93 MET A CA 1
ATOM 767 C C . MET A 1 93 ? 0.836 5.639 5.411 1.00 96.81 93 MET A C 1
ATOM 769 O O . MET A 1 93 ? 0.535 5.956 4.260 1.00 96.81 93 MET A O 1
ATOM 773 N N . ALA A 1 94 ? 2.087 5.731 5.878 1.00 96.88 94 ALA A N 1
ATOM 774 C CA . ALA A 1 94 ? 3.204 6.216 5.068 1.00 96.88 94 ALA A CA 1
ATOM 775 C C . ALA A 1 94 ? 3.400 5.354 3.809 1.00 96.88 94 ALA A C 1
ATOM 777 O O . ALA A 1 94 ? 3.503 5.899 2.710 1.00 96.88 94 ALA A O 1
ATOM 778 N N . ILE A 1 95 ? 3.349 4.023 3.957 1.00 97.94 95 ILE A N 1
ATOM 779 C CA . ILE A 1 95 ? 3.413 3.059 2.847 1.00 97.94 95 ILE A CA 1
ATOM 780 C C . ILE A 1 95 ? 2.316 3.339 1.821 1.00 97.94 95 ILE A C 1
ATOM 782 O O . ILE A 1 95 ? 2.603 3.514 0.639 1.00 97.94 95 ILE A O 1
ATOM 786 N N . CYS A 1 96 ? 1.056 3.419 2.257 1.00 97.50 96 CYS A N 1
ATOM 787 C CA . CYS A 1 96 ? -0.056 3.596 1.328 1.00 97.50 96 CYS A CA 1
ATOM 788 C C . CYS A 1 96 ? 0.003 4.945 0.599 1.00 97.50 96 CYS A C 1
ATOM 790 O O . CYS A 1 96 ? -0.247 5.005 -0.605 1.00 97.50 96 CYS A O 1
ATOM 792 N N . LYS A 1 97 ? 0.370 6.026 1.299 1.00 96.69 97 LYS A N 1
ATOM 793 C CA . LYS A 1 97 ? 0.535 7.349 0.679 1.00 96.69 97 LYS A CA 1
ATOM 794 C C . LYS A 1 97 ? 1.669 7.346 -0.349 1.00 96.69 97 LYS A C 1
ATOM 796 O O . LYS A 1 97 ? 1.485 7.871 -1.446 1.00 96.69 97 LYS A O 1
ATOM 801 N N . ALA A 1 98 ? 2.815 6.741 -0.029 1.00 96.75 98 ALA A N 1
ATOM 802 C CA . ALA A 1 98 ? 3.943 6.647 -0.956 1.00 96.75 98 ALA A CA 1
ATOM 803 C C . ALA A 1 98 ? 3.593 5.797 -2.186 1.00 96.75 98 ALA A C 1
ATOM 805 O O . ALA A 1 98 ? 3.879 6.211 -3.306 1.00 96.75 98 ALA A O 1
ATOM 806 N N . ALA A 1 99 ? 2.898 4.671 -1.992 1.00 97.19 99 ALA A N 1
ATOM 807 C CA . ALA A 1 99 ? 2.444 3.794 -3.071 1.00 97.19 99 ALA A CA 1
ATOM 808 C C . ALA A 1 99 ? 1.501 4.506 -4.045 1.00 97.19 99 ALA A C 1
ATOM 810 O O . ALA A 1 99 ? 1.695 4.434 -5.255 1.00 97.19 99 ALA A O 1
ATOM 811 N N . LEU A 1 100 ? 0.506 5.236 -3.537 1.00 96.88 100 LEU A N 1
ATOM 812 C CA . LEU A 1 100 ? -0.389 6.021 -4.389 1.00 96.88 100 LEU A CA 1
ATOM 813 C C . LEU A 1 100 ? 0.369 7.109 -5.154 1.00 96.88 100 LEU A C 1
ATOM 815 O O . LEU A 1 100 ? 0.144 7.269 -6.353 1.00 96.88 100 LEU A O 1
ATOM 819 N N . TYR A 1 101 ? 1.313 7.789 -4.499 1.00 95.69 101 TYR A N 1
ATOM 820 C CA . TYR A 1 101 ? 2.125 8.809 -5.154 1.00 95.69 101 TYR A CA 1
ATOM 821 C C . TYR A 1 101 ? 3.012 8.227 -6.267 1.00 95.69 101 TYR A C 1
ATOM 823 O O . TYR A 1 101 ? 3.068 8.797 -7.355 1.00 95.69 101 TYR A O 1
ATOM 831 N N . ALA A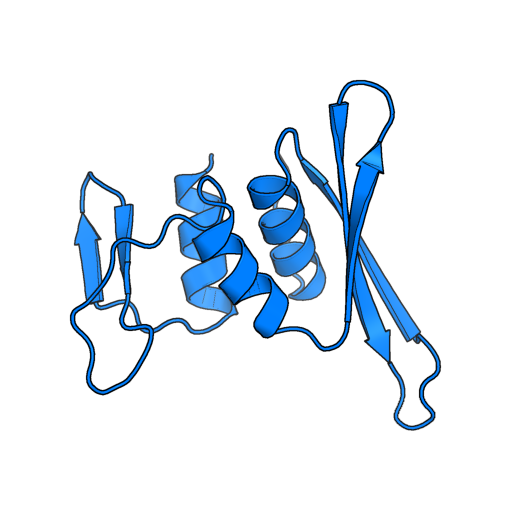 1 102 ? 3.624 7.060 -6.042 1.00 94.94 102 ALA A N 1
ATOM 832 C CA . ALA A 1 102 ? 4.393 6.337 -7.057 1.00 94.94 102 ALA A CA 1
ATOM 833 C C . ALA A 1 102 ? 3.538 5.894 -8.256 1.00 94.94 102 ALA A C 1
ATOM 835 O O . ALA A 1 102 ? 4.017 5.837 -9.384 1.00 94.94 102 ALA A O 1
ATOM 836 N N . LEU A 1 103 ? 2.247 5.631 -8.035 1.00 94.00 103 LEU A N 1
ATOM 837 C CA . LEU A 1 103 ? 1.280 5.289 -9.085 1.00 94.00 103 LEU A CA 1
ATOM 838 C C . LEU A 1 103 ? 0.673 6.523 -9.779 1.00 94.00 103 LEU A C 1
ATOM 840 O O . LEU A 1 103 ? -0.255 6.378 -10.576 1.00 94.00 103 LEU A O 1
ATOM 844 N N . GLY A 1 104 ? 1.161 7.732 -9.476 1.00 93.94 104 GLY A N 1
ATOM 845 C CA . GLY A 1 104 ? 0.657 8.986 -10.044 1.00 93.94 104 GLY A CA 1
ATOM 846 C C . GLY A 1 104 ? -0.723 9.397 -9.523 1.00 93.94 104 GLY A C 1
ATOM 847 O O . GLY A 1 104 ? -1.414 10.189 -10.162 1.00 93.94 104 GLY A O 1
ATOM 848 N N . VAL A 1 105 ? -1.153 8.849 -8.385 1.00 93.94 105 VAL A N 1
ATOM 849 C CA . VAL A 1 105 ? -2.406 9.221 -7.727 1.00 93.94 105 VAL A CA 1
ATOM 850 C C . VAL A 1 105 ? -2.104 10.314 -6.711 1.00 93.94 105 VAL A C 1
ATOM 852 O O . VAL A 1 105 ? -1.543 10.055 -5.645 1.00 93.94 105 VAL A O 1
ATOM 855 N N . GLU A 1 106 ? -2.494 11.545 -7.034 1.00 80.38 106 GLU A N 1
ATOM 856 C CA . GLU A 1 106 ? -2.463 12.641 -6.070 1.00 80.38 106 GLU A CA 1
ATOM 857 C C . GLU A 1 106 ? -3.529 12.401 -4.999 1.00 80.38 106 GLU A C 1
ATOM 859 O O . GLU A 1 106 ? -4.730 12.312 -5.271 1.00 80.38 106 GLU A O 1
ATOM 864 N N . TYR A 1 107 ? -3.059 12.241 -3.768 1.00 69.94 107 TYR A N 1
ATOM 865 C CA . TYR A 1 107 ? -3.890 12.157 -2.583 1.00 69.94 107 TYR A CA 1
ATOM 866 C C . TYR A 1 107 ? -3.400 13.224 -1.611 1.00 69.94 107 TYR A C 1
ATOM 868 O O . TYR A 1 107 ? -2.495 12.983 -0.808 1.00 69.94 107 TYR A O 1
ATOM 876 N N . ASP A 1 108 ? -3.964 14.419 -1.761 1.00 56.72 108 ASP A N 1
ATOM 877 C CA . ASP A 1 108 ? -3.740 15.535 -0.855 1.00 56.72 108 ASP A CA 1
ATOM 878 C C . ASP A 1 108 ? -4.675 15.376 0.350 1.00 56.72 108 ASP A C 1
ATOM 880 O O . ASP A 1 108 ? -5.893 15.533 0.244 1.00 56.72 108 ASP A O 1
ATOM 884 N N . GLU A 1 109 ? -4.088 15.024 1.492 1.00 52.91 109 GLU A N 1
ATOM 885 C CA . GLU A 1 109 ? -4.658 15.258 2.823 1.00 52.91 109 GLU A CA 1
ATOM 886 C C . GLU A 1 109 ? -3.747 16.209 3.589 1.00 52.91 109 GLU A C 1
ATOM 888 O O . GLU A 1 109 ? -2.561 15.838 3.773 1.00 52.91 109 GLU A O 1
#

Organism: NCBI:txid1707093